Protein AF-A0A369QL52-F1 (afdb_monomer)

Mean predicted aligned error: 12.03 Å

pLDDT: mean 73.1, std 13.41, range [41.16, 91.06]

Organism: NCBI:txid2072847

Nearest PDB structures (foldseek):
  1c0v-assembly1_A  TM=3.767E-01  e=8.462E+00  Escherichia coli
  1a91-assembly1_A  TM=3.213E-01  e=9.593E+00  Escherichia coli

Solvent-accessible surface area (backbone atoms only — not comparable to full-atom values): 5652 Å² total; per-residue (Å²): 143,66,72,66,64,56,59,54,54,56,49,61,75,69,66,67,49,76,64,68,70,45,48,67,56,53,55,52,21,42,52,51,4,46,53,49,8,50,50,52,38,51,51,51,52,52,52,49,54,54,48,35,72,76,36,62,72,54,54,77,70,62,48,69,68,60,50,53,53,49,40,53,49,42,30,51,48,27,28,51,50,25,40,51,51,44,51,53,49,52,56,50,52,67,68,57,67,78,69,82,83,106

Radius of gyration: 21.82 Å; Cα contacts (8 Å, |Δi|>4): 45; chains: 1; bounding box: 42×23×66 Å

Structure (mmCIF, N/CA/C/O backbone):
data_AF-A0A369QL52-F1
#
_entry.id   AF-A0A369QL52-F1
#
loop_
_atom_site.group_PDB
_atom_site.id
_atom_site.type_symbol
_atom_site.label_atom_id
_atom_site.label_alt_id
_atom_site.label_comp_id
_atom_site.label_asym_id
_atom_site.label_entity_id
_atom_site.lab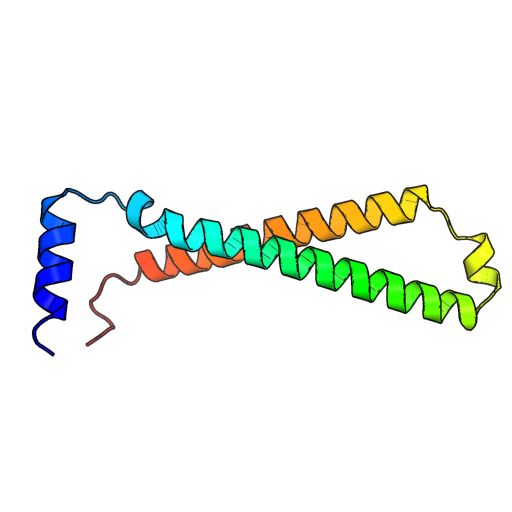el_seq_id
_atom_site.pdbx_PDB_ins_code
_atom_site.Cartn_x
_atom_site.Cartn_y
_atom_site.Cartn_z
_atom_site.occupancy
_atom_site.B_iso_or_equiv
_atom_site.auth_seq_id
_atom_site.auth_comp_id
_atom_site.auth_asym_id
_atom_site.auth_atom_id
_atom_site.pdbx_PDB_model_num
ATOM 1 N N . MET A 1 1 ? 0.438 -4.899 39.969 1.00 54.06 1 MET A N 1
ATOM 2 C CA . MET A 1 1 ? -0.741 -5.432 39.245 1.00 54.06 1 MET A CA 1
ATOM 3 C C . MET A 1 1 ? -2.070 -5.113 39.956 1.00 54.06 1 MET A C 1
ATOM 5 O O . MET A 1 1 ? -2.863 -6.002 40.220 1.00 54.06 1 MET A O 1
ATOM 9 N N . PHE A 1 2 ? -2.344 -3.837 40.245 1.00 48.28 2 PHE A N 1
ATOM 10 C CA . PHE A 1 2 ? -3.649 -3.365 40.761 1.00 48.28 2 PHE A CA 1
ATOM 11 C C . PHE A 1 2 ? -4.198 -2.185 39.936 1.00 48.28 2 PHE A C 1
ATOM 13 O O . PHE A 1 2 ? -5.406 -2.030 39.797 1.00 48.28 2 PHE A O 1
ATOM 20 N N . SER A 1 3 ? -3.312 -1.419 39.289 1.00 50.50 3 SER A N 1
ATOM 21 C CA . SER A 1 3 ? -3.652 -0.239 38.478 1.00 50.50 3 SER A CA 1
ATOM 22 C C . SER A 1 3 ? -4.414 -0.555 37.173 1.00 50.50 3 SER A C 1
ATOM 24 O O . SER A 1 3 ? -5.198 0.251 36.683 1.00 50.50 3 SER A O 1
ATOM 26 N N . GLN A 1 4 ? -4.273 -1.771 36.633 1.00 55.06 4 GLN A N 1
ATOM 27 C CA . GLN A 1 4 ? -4.916 -2.168 35.369 1.00 55.06 4 GLN A CA 1
ATOM 28 C C . GLN A 1 4 ? -6.431 -2.406 35.505 1.00 55.06 4 GLN A C 1
ATOM 30 O O . GLN A 1 4 ? -7.172 -2.204 34.548 1.00 55.06 4 GLN A O 1
ATOM 35 N N . ARG A 1 5 ? -6.921 -2.767 36.701 1.00 63.31 5 ARG A N 1
ATOM 36 C CA . ARG A 1 5 ? -8.356 -3.010 36.942 1.00 63.31 5 ARG A CA 1
ATOM 37 C C . ARG A 1 5 ? -9.178 -1.716 36.919 1.00 63.31 5 ARG A C 1
ATOM 39 O O . ARG A 1 5 ? -10.351 -1.740 36.558 1.00 63.31 5 ARG A O 1
ATOM 46 N N . PHE A 1 6 ? -8.560 -0.586 37.267 1.00 58.03 6 PHE A N 1
ATOM 47 C CA . PHE A 1 6 ? -9.237 0.710 37.342 1.00 58.03 6 PHE A CA 1
ATOM 48 C C . PHE A 1 6 ? -9.440 1.344 35.959 1.00 58.03 6 PHE A C 1
ATOM 50 O O . PHE A 1 6 ? -10.501 1.897 35.682 1.00 58.03 6 PHE A O 1
ATOM 57 N N . LEU A 1 7 ? -8.458 1.189 35.063 1.00 58.91 7 LEU A N 1
ATOM 58 C CA . LEU A 1 7 ? -8.532 1.681 33.683 1.00 58.91 7 LEU A CA 1
ATOM 59 C C . LEU A 1 7 ? -9.621 0.957 32.871 1.00 58.91 7 LEU A C 1
ATOM 61 O O . LEU A 1 7 ? -10.324 1.566 32.073 1.00 58.91 7 LEU A O 1
ATOM 65 N N . ILE A 1 8 ? -9.790 -0.346 33.109 1.00 58.69 8 ILE A N 1
ATOM 66 C CA . ILE A 1 8 ? -10.798 -1.168 32.427 1.00 58.69 8 ILE A CA 1
ATOM 67 C C . ILE A 1 8 ? -12.213 -0.800 32.905 1.00 58.69 8 ILE A C 1
ATOM 69 O O . ILE A 1 8 ? -13.116 -0.640 32.084 1.00 58.69 8 ILE A O 1
ATOM 73 N N . ARG A 1 9 ? -12.406 -0.581 34.216 1.00 53.66 9 ARG A N 1
ATOM 74 C CA . ARG A 1 9 ? -13.698 -0.135 34.771 1.00 53.66 9 ARG A CA 1
ATOM 75 C C . ARG A 1 9 ? -14.080 1.279 34.330 1.00 53.66 9 ARG A C 1
ATOM 77 O O . ARG A 1 9 ? -15.259 1.517 34.081 1.00 53.66 9 ARG A O 1
ATOM 84 N N . SER A 1 10 ? -13.120 2.203 34.201 1.00 63.22 10 SER A N 1
ATOM 85 C CA . SER A 1 10 ? -13.424 3.549 33.700 1.00 63.22 10 SER A CA 1
ATOM 86 C C . SER A 1 10 ? -13.855 3.514 32.235 1.00 63.22 10 SER A C 1
ATOM 88 O O . SER A 1 10 ? -14.829 4.167 31.890 1.00 63.22 10 SER A O 1
ATOM 90 N N . MET A 1 11 ? -13.224 2.689 31.393 1.00 56.25 11 MET A N 1
ATOM 91 C CA . MET A 1 11 ? -13.606 2.555 29.981 1.00 56.25 11 MET A CA 1
ATOM 92 C C . MET A 1 11 ? -14.987 1.907 29.780 1.00 56.25 11 MET A C 1
ATOM 94 O O . MET A 1 11 ? -15.694 2.260 28.836 1.00 56.25 11 MET A O 1
ATOM 98 N N . GLN A 1 12 ? -15.410 1.008 30.675 1.00 53.28 12 GLN A N 1
ATOM 99 C CA . GLN A 1 12 ? -16.739 0.383 30.627 1.00 53.28 12 GLN A CA 1
ATOM 100 C C . GLN A 1 12 ? -17.879 1.332 31.045 1.00 53.28 12 GLN A C 1
ATOM 102 O O . GLN A 1 12 ? -18.984 1.211 30.523 1.00 53.28 12 GLN A O 1
ATOM 107 N N . LEU A 1 13 ? -17.616 2.310 31.922 1.00 55.59 13 LEU A N 1
ATOM 108 C CA . LEU A 1 13 ? -18.607 3.299 32.378 1.00 55.59 13 LEU A CA 1
ATOM 109 C C . LEU A 1 13 ? -18.962 4.363 31.322 1.00 55.59 13 LEU A C 1
ATOM 111 O O . LEU A 1 13 ? -19.990 5.019 31.452 1.00 55.59 13 LEU A O 1
ATOM 115 N N . VAL A 1 14 ? -18.152 4.518 30.266 1.00 53.94 14 VAL A N 1
ATOM 116 C CA . VAL A 1 14 ? -18.391 5.501 29.184 1.00 53.94 14 VAL A CA 1
ATOM 117 C C . VAL A 1 14 ? -19.130 4.884 27.983 1.00 53.94 14 VAL A C 1
ATOM 119 O O . VAL A 1 14 ? -19.339 5.552 26.975 1.00 53.94 14 VAL A O 1
ATOM 122 N N . GLY A 1 15 ? -19.534 3.607 28.049 1.00 56.84 15 GLY A N 1
ATOM 123 C CA . GLY A 1 15 ? -20.279 2.961 26.960 1.00 56.84 15 GLY A CA 1
ATOM 124 C C . GLY A 1 15 ? -19.471 2.833 25.662 1.00 56.84 15 GLY A C 1
ATOM 125 O O . GLY A 1 15 ? -20.008 3.026 24.570 1.00 56.84 15 GLY A O 1
ATOM 126 N N . ALA A 1 16 ? -18.167 2.547 25.765 1.00 58.53 16 ALA A N 1
ATOM 127 C CA . ALA A 1 16 ? -17.290 2.422 24.605 1.00 58.53 16 ALA A CA 1
ATOM 128 C C . ALA A 1 16 ? -17.772 1.295 23.671 1.00 58.53 16 ALA A C 1
ATOM 130 O O . ALA A 1 16 ? -17.630 0.105 23.955 1.00 58.53 16 ALA A O 1
ATOM 131 N N . THR A 1 17 ? -18.356 1.681 22.537 1.00 64.31 17 THR A N 1
ATOM 132 C CA . THR A 1 17 ? -18.819 0.759 21.496 1.00 64.31 17 THR A CA 1
ATOM 133 C C . THR A 1 17 ? -17.645 -0.004 20.884 1.00 64.31 17 THR A C 1
ATOM 135 O O . THR A 1 17 ? -16.517 0.489 20.821 1.00 64.31 17 THR A O 1
ATOM 138 N N . SER A 1 18 ? -17.908 -1.202 20.359 1.00 59.06 18 SER A N 1
ATOM 139 C CA . SER A 1 18 ? -16.913 -2.077 19.719 1.00 59.06 18 SER A CA 1
ATOM 140 C C . SER A 1 18 ? -16.062 -1.351 18.662 1.00 59.06 18 SER A C 1
ATOM 142 O O . SER A 1 18 ? -14.894 -1.676 18.478 1.00 59.06 18 SER A O 1
ATOM 144 N N . GLY A 1 19 ? -16.616 -0.328 18.000 1.00 62.12 19 GLY A N 1
ATOM 145 C CA . GLY A 1 19 ? -15.907 0.514 17.034 1.00 62.12 19 GLY A CA 1
ATOM 146 C C . GLY A 1 19 ? -14.868 1.468 17.642 1.00 62.12 19 GLY A C 1
ATOM 147 O O . GLY A 1 19 ? -13.863 1.751 16.991 1.00 62.12 19 GLY A O 1
ATOM 148 N N . PHE A 1 20 ? -15.043 1.926 18.887 1.00 65.50 20 PHE A N 1
ATOM 149 C CA . PHE A 1 20 ? -14.064 2.779 19.576 1.00 65.50 20 PHE A CA 1
ATOM 150 C C . PHE A 1 20 ? -12.762 2.015 19.869 1.00 65.50 20 PHE A C 1
ATOM 152 O O . PHE A 1 20 ? -11.673 2.572 19.756 1.00 65.50 20 PHE A O 1
ATOM 159 N N . ILE A 1 21 ? -12.874 0.711 20.138 1.00 62.44 21 ILE A N 1
ATOM 160 C CA . ILE A 1 21 ? -11.736 -0.187 20.384 1.00 62.44 21 ILE A CA 1
ATOM 161 C C . ILE A 1 21 ? -11.010 -0.530 19.073 1.00 62.44 21 ILE A C 1
ATOM 163 O O . ILE A 1 21 ? -9.785 -0.610 19.044 1.00 62.44 21 ILE A O 1
ATOM 167 N N . GLN A 1 22 ? -11.742 -0.695 17.967 1.00 65.44 22 GLN A N 1
ATOM 168 C CA . GLN A 1 22 ? -11.170 -1.112 16.678 1.00 65.44 22 GLN A CA 1
ATOM 169 C C . GLN A 1 22 ? -10.481 0.026 15.907 1.00 65.44 22 GLN A C 1
ATOM 171 O O . GLN A 1 22 ? -9.530 -0.225 15.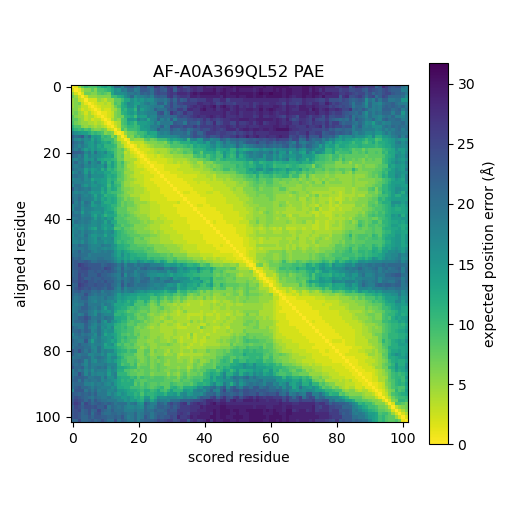165 1.00 65.44 22 GLN A O 1
ATOM 176 N N . ARG A 1 23 ? -10.917 1.281 16.091 1.00 70.38 23 ARG A N 1
ATOM 177 C CA . ARG A 1 23 ? -10.359 2.470 15.414 1.00 70.38 23 ARG A CA 1
ATOM 178 C C . ARG A 1 23 ? -8.827 2.603 15.486 1.00 70.38 23 ARG A C 1
ATOM 180 O O . ARG A 1 23 ? -8.217 2.747 14.426 1.00 70.38 23 ARG A O 1
ATOM 187 N N . PRO A 1 24 ? -8.166 2.534 16.661 1.00 73.94 24 PRO A N 1
ATOM 188 C CA . PRO A 1 24 ? -6.710 2.682 16.731 1.00 73.94 24 PRO A CA 1
ATOM 189 C C . PRO A 1 24 ? -5.955 1.549 16.021 1.00 73.94 24 PRO A C 1
ATOM 191 O O . PRO A 1 24 ? -4.897 1.790 15.442 1.00 73.94 24 PRO A O 1
ATOM 194 N N . PHE A 1 25 ? -6.499 0.328 16.013 1.00 71.31 25 PHE A N 1
ATOM 195 C CA . PHE A 1 25 ? -5.898 -0.800 15.296 1.00 71.31 25 PHE A CA 1
ATOM 196 C C . PHE A 1 25 ? -6.038 -0.655 13.782 1.00 71.31 25 PHE A C 1
ATOM 198 O O . PHE A 1 25 ? -5.087 -0.915 13.048 1.00 71.31 25 PHE A O 1
ATOM 205 N N . MET A 1 26 ? -7.194 -0.187 13.314 1.00 71.50 26 MET A N 1
ATOM 206 C CA . MET A 1 26 ? -7.453 -0.003 11.889 1.00 71.50 26 MET A CA 1
ATOM 207 C C . MET A 1 26 ? -6.581 1.109 11.286 1.00 71.50 26 MET A C 1
ATOM 209 O O . MET A 1 26 ? -6.064 0.949 10.184 1.00 71.50 26 MET A O 1
ATOM 213 N N . ASN A 1 27 ? -6.305 2.182 12.036 1.00 75.38 27 ASN A N 1
ATOM 214 C CA . ASN A 1 27 ? -5.353 3.214 11.605 1.00 75.38 27 ASN A CA 1
ATOM 215 C C . ASN A 1 27 ? -3.919 2.674 11.477 1.00 75.38 27 ASN A C 1
ATOM 217 O O . ASN A 1 27 ? -3.228 2.981 10.506 1.00 75.38 27 ASN A O 1
ATOM 221 N N . ARG A 1 28 ? -3.470 1.835 12.422 1.00 76.50 28 ARG A N 1
ATOM 222 C CA . ARG A 1 28 ? -2.147 1.186 12.342 1.00 76.50 28 ARG A CA 1
ATOM 223 C C . ARG A 1 28 ? -2.045 0.257 11.131 1.00 76.50 28 ARG A C 1
ATOM 225 O O . ARG A 1 28 ? -1.019 0.254 10.461 1.00 76.50 28 ARG A O 1
ATOM 232 N N . ALA A 1 29 ? -3.116 -0.472 10.829 1.00 75.81 29 ALA A N 1
ATOM 233 C CA . ALA A 1 29 ? -3.200 -1.362 9.674 1.00 75.81 29 ALA A CA 1
ATOM 234 C C . ALA A 1 29 ? -3.020 -0.636 8.340 1.00 75.81 29 ALA A C 1
ATOM 236 O O . ALA A 1 29 ? -2.291 -1.102 7.470 1.00 75.81 29 ALA A O 1
ATOM 237 N N . ILE A 1 30 ? -3.673 0.520 8.189 1.00 76.75 30 ILE A N 1
ATOM 238 C CA . ILE A 1 30 ? -3.581 1.339 6.977 1.00 76.75 30 ILE A CA 1
ATOM 239 C C . ILE A 1 30 ? -2.142 1.823 6.769 1.00 76.75 30 ILE A C 1
ATOM 241 O O . ILE A 1 30 ? -1.614 1.711 5.666 1.00 76.75 30 ILE A O 1
ATOM 245 N N . ILE A 1 31 ? -1.485 2.298 7.832 1.00 81.00 31 ILE A N 1
ATOM 246 C CA . ILE A 1 31 ? -0.082 2.735 7.772 1.00 81.00 31 ILE A CA 1
ATOM 247 C C . ILE A 1 31 ? 0.832 1.559 7.403 1.00 81.00 31 ILE A C 1
ATOM 249 O O . ILE A 1 31 ? 1.694 1.703 6.540 1.00 81.00 31 ILE A O 1
ATOM 253 N N . GLN A 1 32 ? 0.625 0.382 8.001 1.00 81.81 32 GLN A N 1
ATOM 254 C CA . GLN A 1 32 ? 1.388 -0.820 7.650 1.00 81.81 32 GLN A CA 1
ATOM 255 C C . GLN A 1 32 ? 1.167 -1.249 6.193 1.00 81.81 32 GLN A C 1
ATOM 257 O O . GLN A 1 32 ? 2.131 -1.613 5.527 1.00 81.81 32 GLN A O 1
ATOM 262 N N . GLY A 1 33 ? -0.068 -1.169 5.689 1.00 81.56 33 GLY A N 1
ATOM 263 C CA . GLY A 1 33 ? -0.405 -1.454 4.291 1.00 81.56 33 GLY A CA 1
ATOM 264 C C . GLY A 1 33 ? 0.228 -0.471 3.300 1.00 81.56 33 GLY A C 1
ATOM 265 O O . GLY A 1 33 ? 0.684 -0.874 2.233 1.00 81.56 33 GLY A O 1
ATOM 266 N N . LEU A 1 34 ? 0.319 0.811 3.665 1.00 83.19 34 LEU A N 1
ATOM 267 C CA . LEU A 1 34 ? 1.047 1.809 2.876 1.00 83.19 34 LEU A CA 1
ATOM 268 C C . LEU A 1 34 ? 2.549 1.510 2.838 1.00 83.19 34 LEU A C 1
ATOM 270 O O . LEU A 1 34 ? 3.147 1.508 1.764 1.00 83.19 34 LEU A O 1
ATOM 274 N N . ILE A 1 35 ? 3.156 1.221 3.993 1.00 87.31 35 ILE A N 1
ATOM 275 C CA . ILE A 1 35 ? 4.589 0.906 4.085 1.00 87.31 35 ILE A CA 1
ATOM 276 C C . ILE A 1 35 ? 4.918 -0.363 3.292 1.00 87.31 35 ILE A C 1
ATOM 278 O O . ILE A 1 35 ? 5.904 -0.378 2.558 1.00 87.31 35 ILE A O 1
ATOM 282 N N . SER A 1 36 ? 4.096 -1.412 3.393 1.00 83.69 36 SER A N 1
ATOM 283 C CA . SER A 1 36 ? 4.311 -2.655 2.645 1.00 83.69 36 SER A CA 1
ATOM 284 C C . SER A 1 36 ? 4.155 -2.457 1.135 1.00 83.69 36 SER A C 1
ATOM 286 O O . SER A 1 36 ? 4.978 -2.963 0.375 1.00 83.69 36 SER A O 1
ATOM 288 N N . GLY A 1 37 ? 3.163 -1.675 0.696 1.00 85.06 37 GLY A N 1
ATOM 289 C CA . GLY A 1 37 ? 2.970 -1.321 -0.712 1.00 85.06 37 GLY A CA 1
ATOM 290 C C . GLY A 1 37 ? 4.144 -0.527 -1.297 1.00 85.06 37 GLY A C 1
ATOM 291 O O . GLY A 1 37 ? 4.597 -0.817 -2.408 1.00 85.06 37 GLY A O 1
ATOM 292 N N . LEU A 1 38 ? 4.684 0.429 -0.533 1.00 88.69 38 LEU A N 1
ATOM 293 C CA . LEU A 1 38 ? 5.885 1.180 -0.915 1.00 88.69 38 LEU A CA 1
ATOM 294 C C . LEU A 1 38 ? 7.122 0.275 -0.996 1.00 88.69 38 LEU A C 1
ATOM 296 O O . LEU A 1 38 ? 7.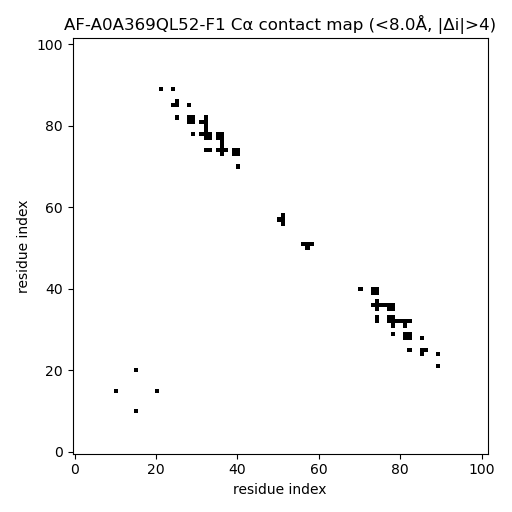859 0.345 -1.978 1.00 88.69 38 LEU A O 1
ATOM 300 N N . LEU A 1 39 ? 7.322 -0.608 -0.012 1.00 89.88 39 LEU A N 1
ATOM 301 C CA . LEU A 1 39 ? 8.426 -1.575 -0.006 1.00 89.88 39 LEU A CA 1
ATOM 302 C C . LEU A 1 39 ? 8.372 -2.519 -1.212 1.00 89.88 39 LEU A C 1
ATOM 304 O O . LEU A 1 39 ? 9.379 -2.699 -1.893 1.00 89.88 39 LEU A O 1
ATOM 308 N N . ALA A 1 40 ? 7.197 -3.082 -1.503 1.00 87.19 40 ALA A N 1
ATOM 309 C CA . ALA A 1 40 ? 6.998 -3.970 -2.645 1.00 87.19 40 ALA A CA 1
ATOM 310 C C . ALA A 1 40 ? 7.272 -3.255 -3.978 1.00 87.19 40 ALA A C 1
ATOM 312 O O . ALA A 1 40 ? 7.967 -3.795 -4.838 1.00 87.19 40 ALA A O 1
ATOM 313 N N . SER A 1 41 ? 6.781 -2.021 -4.126 1.00 86.81 41 SER A N 1
ATOM 314 C CA . SER A 1 41 ? 7.016 -1.207 -5.326 1.00 86.81 41 SER A CA 1
ATOM 315 C C . SER A 1 41 ? 8.500 -0.877 -5.502 1.00 86.81 41 SER A C 1
ATOM 317 O O . SER A 1 41 ? 9.035 -1.016 -6.600 1.00 86.81 41 SER A O 1
ATOM 319 N N . GLY A 1 42 ? 9.193 -0.506 -4.420 1.00 89.50 42 GLY A N 1
ATOM 320 C CA . GLY A 1 42 ? 10.634 -0.248 -4.440 1.00 89.50 42 GLY A CA 1
ATOM 321 C C . GLY A 1 42 ? 11.453 -1.488 -4.809 1.00 89.50 42 GLY A C 1
ATOM 322 O O . GLY A 1 42 ? 12.341 -1.408 -5.656 1.00 89.50 42 GLY A O 1
ATOM 323 N N . MET A 1 43 ? 11.120 -2.650 -4.237 1.00 89.88 43 MET A N 1
ATOM 324 C CA . MET A 1 43 ? 11.761 -3.922 -4.589 1.00 89.88 43 MET A CA 1
ATOM 325 C C . MET A 1 43 ? 11.552 -4.287 -6.061 1.00 89.88 43 MET A C 1
ATOM 327 O O . MET A 1 43 ? 12.501 -4.698 -6.726 1.00 89.88 43 MET A O 1
ATOM 331 N N . LEU A 1 44 ? 10.338 -4.108 -6.585 1.00 87.88 44 LEU A N 1
ATOM 332 C CA . LEU A 1 44 ? 10.027 -4.382 -7.986 1.00 87.88 44 LEU A CA 1
ATOM 333 C C . LEU A 1 44 ? 10.817 -3.470 -8.936 1.00 87.88 44 LEU A C 1
ATOM 335 O O . LEU A 1 44 ? 11.391 -3.958 -9.907 1.00 87.88 44 LEU A O 1
ATOM 339 N N . LEU A 1 45 ? 10.902 -2.169 -8.643 1.00 87.06 45 LEU A N 1
ATOM 340 C CA . LEU A 1 45 ? 11.720 -1.235 -9.425 1.00 87.06 45 LEU A CA 1
ATOM 341 C C . LEU A 1 45 ? 13.209 -1.603 -9.378 1.00 87.06 45 LEU A C 1
ATOM 343 O O . LEU A 1 45 ? 13.883 -1.559 -10.408 1.00 87.06 45 LEU A O 1
ATOM 347 N N . GLY A 1 46 ? 13.717 -2.013 -8.212 1.00 89.06 46 GLY A N 1
ATOM 348 C CA . GLY A 1 46 ? 15.091 -2.496 -8.066 1.00 89.06 46 GLY A CA 1
ATOM 349 C C . GLY A 1 46 ? 15.366 -3.744 -8.911 1.00 89.06 46 GLY A C 1
ATOM 350 O O . GLY A 1 46 ? 16.347 -3.785 -9.651 1.00 89.06 46 GLY A O 1
ATOM 351 N N . LEU A 1 47 ? 14.461 -4.726 -8.866 1.00 88.44 47 LEU A N 1
ATOM 352 C CA . LEU A 1 47 ? 14.530 -5.941 -9.684 1.00 88.44 47 LEU A CA 1
ATOM 353 C C . LEU A 1 47 ? 14.472 -5.640 -11.182 1.00 88.44 47 LEU A C 1
ATOM 355 O O . LEU A 1 47 ? 15.255 -6.200 -11.942 1.00 88.44 47 LEU A O 1
ATOM 359 N N . LEU A 1 48 ? 13.582 -4.742 -11.609 1.00 85.19 48 LEU A N 1
ATOM 360 C CA . LEU A 1 48 ? 13.479 -4.330 -13.009 1.00 85.19 48 LEU A CA 1
ATOM 361 C C . LEU A 1 48 ? 14.749 -3.629 -13.486 1.00 85.19 48 LEU A C 1
ATOM 363 O O . LEU A 1 48 ? 15.243 -3.936 -14.563 1.00 85.19 48 LEU A O 1
ATOM 367 N N . THR A 1 49 ? 15.311 -2.735 -12.672 1.00 84.69 49 THR A N 1
ATOM 368 C CA . THR A 1 49 ? 16.566 -2.044 -13.004 1.00 84.69 49 THR A CA 1
ATOM 369 C C . THR A 1 49 ? 17.713 -3.042 -13.163 1.00 84.69 49 THR A C 1
ATOM 371 O O . THR A 1 49 ? 18.480 -2.956 -14.120 1.00 84.69 49 THR A O 1
ATOM 374 N N . TYR A 1 50 ? 17.794 -4.035 -12.273 1.00 87.88 50 TYR A N 1
ATOM 375 C CA . TYR A 1 50 ? 1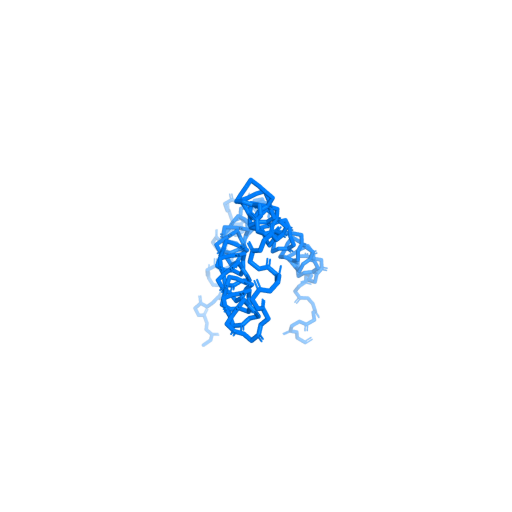8.766 -5.122 -12.383 1.00 87.88 50 TYR A CA 1
ATOM 376 C C . TYR A 1 50 ? 18.535 -5.990 -13.633 1.00 87.88 50 TYR A C 1
ATOM 378 O O . TYR A 1 50 ? 19.484 -6.328 -14.340 1.00 87.88 50 TYR A O 1
ATOM 386 N N . ALA A 1 51 ? 17.278 -6.308 -13.952 1.00 85.19 51 ALA A N 1
ATOM 387 C CA . ALA A 1 51 ? 16.919 -7.082 -15.137 1.00 85.19 51 ALA A CA 1
ATOM 388 C C . ALA A 1 51 ? 17.266 -6.348 -16.444 1.00 85.19 51 ALA A C 1
ATOM 390 O O . ALA A 1 51 ? 17.813 -6.967 -17.355 1.00 85.19 51 ALA A O 1
ATOM 391 N N . TYR A 1 52 ? 17.015 -5.036 -16.523 1.00 83.38 52 TYR A N 1
ATOM 392 C CA . TYR A 1 52 ? 17.395 -4.214 -17.676 1.00 83.38 52 TYR A CA 1
ATOM 393 C C . TYR A 1 52 ? 18.910 -4.136 -17.861 1.00 83.38 52 TYR A C 1
ATOM 395 O O . TYR A 1 52 ? 19.375 -4.125 -18.995 1.00 83.38 52 TYR A O 1
ATOM 403 N N . TYR A 1 53 ? 19.679 -4.121 -16.767 1.00 81.94 53 TYR A N 1
ATOM 404 C CA . TYR A 1 53 ? 21.139 -4.131 -16.846 1.00 81.94 53 TYR A CA 1
ATOM 405 C C . TYR A 1 53 ? 21.676 -5.435 -17.453 1.00 81.94 53 TYR A C 1
ATOM 407 O O . TYR A 1 53 ? 22.601 -5.397 -18.260 1.00 81.94 53 TYR A O 1
ATOM 415 N N . GLN A 1 54 ? 21.082 -6.585 -17.106 1.00 84.12 54 GLN A N 1
ATOM 416 C CA . GLN A 1 54 ? 21.505 -7.869 -17.673 1.00 84.12 54 GLN A CA 1
ATOM 417 C C . GLN A 1 54 ? 20.969 -8.146 -19.075 1.00 84.12 54 GLN A C 1
ATOM 419 O O . GLN A 1 54 ? 21.637 -8.829 -19.850 1.00 84.12 54 GLN A O 1
ATOM 424 N N . ILE A 1 55 ? 19.766 -7.671 -19.398 1.00 81.94 55 ILE A N 1
ATOM 425 C CA . ILE A 1 55 ? 19.099 -7.972 -20.663 1.00 81.94 55 ILE A CA 1
ATOM 426 C C . ILE A 1 55 ? 18.639 -6.659 -21.295 1.00 81.94 55 ILE A C 1
ATOM 428 O O . ILE A 1 55 ? 17.527 -6.185 -21.060 1.00 81.94 55 ILE A O 1
ATOM 432 N N . ASN A 1 56 ? 19.492 -6.092 -22.148 1.00 72.88 56 ASN A N 1
ATOM 433 C CA . ASN A 1 56 ? 19.209 -4.840 -22.855 1.00 72.88 56 ASN A CA 1
ATOM 434 C C . ASN A 1 56 ? 17.934 -4.910 -23.722 1.00 72.88 56 ASN A C 1
ATOM 436 O O . ASN A 1 56 ? 17.271 -3.896 -23.916 1.00 72.88 56 ASN A O 1
ATOM 440 N N . GLU A 1 57 ? 17.537 -6.094 -24.200 1.00 72.94 57 GLU A N 1
ATOM 441 C CA . GLU A 1 57 ? 16.292 -6.280 -24.965 1.00 72.94 57 GLU A CA 1
ATOM 442 C C . GLU A 1 57 ? 15.029 -5.995 -24.135 1.00 72.94 57 GLU A C 1
ATOM 444 O O . GLU A 1 57 ? 14.031 -5.521 -24.678 1.00 72.94 57 GLU A O 1
ATOM 449 N N . LEU A 1 58 ? 15.068 -6.194 -22.809 1.00 70.38 58 LEU A N 1
ATOM 450 C CA . LEU A 1 58 ? 13.940 -5.846 -21.938 1.00 70.38 58 LEU A CA 1
ATOM 451 C C . LEU A 1 58 ? 13.715 -4.330 -21.881 1.00 70.38 58 LEU A C 1
ATOM 453 O O . LEU A 1 58 ? 12.586 -3.895 -21.661 1.00 70.38 58 LEU A O 1
ATOM 457 N N . TYR A 1 59 ? 14.755 -3.523 -22.112 1.00 69.00 59 TYR A N 1
ATOM 458 C CA . TYR A 1 59 ? 14.634 -2.066 -22.125 1.00 69.00 59 TYR A CA 1
ATOM 459 C C . TYR A 1 59 ? 13.728 -1.577 -23.264 1.00 69.00 59 TYR A C 1
ATOM 461 O O . TYR A 1 59 ? 13.018 -0.589 -23.103 1.00 69.00 59 TYR A O 1
ATOM 469 N N . LEU A 1 60 ? 13.683 -2.296 -24.391 1.00 68.50 60 LEU A N 1
ATOM 470 C CA . LEU A 1 60 ? 12.793 -1.983 -25.517 1.00 68.50 60 LEU A CA 1
ATOM 471 C C . LEU A 1 60 ? 11.323 -2.315 -25.217 1.00 68.50 60 LEU A C 1
ATOM 473 O O . LEU A 1 60 ? 10.426 -1.712 -25.798 1.00 68.50 60 LEU A O 1
ATOM 477 N N . LEU A 1 61 ? 11.070 -3.248 -24.293 1.00 71.88 61 LEU A N 1
ATOM 478 C CA . LEU A 1 61 ? 9.730 -3.567 -23.788 1.00 71.88 61 LEU A CA 1
ATOM 479 C C . LEU A 1 61 ? 9.284 -2.639 -22.646 1.00 71.88 61 LEU A C 1
ATOM 481 O O . LEU A 1 61 ? 8.155 -2.770 -22.158 1.00 71.88 61 LEU A O 1
ATOM 485 N N . ARG A 1 62 ? 10.151 -1.721 -22.200 1.00 73.19 62 ARG A N 1
ATOM 486 C CA . ARG A 1 62 ? 9.858 -0.798 -21.107 1.00 73.19 62 ARG A CA 1
ATOM 487 C C . ARG A 1 62 ? 8.749 0.164 -21.520 1.00 73.19 62 ARG A C 1
ATOM 489 O O . ARG A 1 62 ? 8.936 1.053 -22.343 1.00 73.19 62 ARG A O 1
ATOM 496 N N . ASP A 1 63 ? 7.604 0.007 -20.876 1.00 82.00 63 ASP A N 1
ATOM 497 C CA . ASP A 1 63 ? 6.460 0.900 -21.008 1.00 82.00 63 ASP A CA 1
ATOM 498 C C . ASP A 1 63 ? 6.215 1.577 -19.656 1.00 82.00 63 ASP A C 1
ATOM 500 O O . ASP A 1 63 ? 5.728 0.954 -18.707 1.00 82.00 63 ASP A O 1
ATOM 504 N N . GLU A 1 64 ? 6.586 2.856 -19.556 1.00 81.31 64 GLU A N 1
ATOM 505 C CA . GLU A 1 64 ? 6.441 3.651 -18.327 1.00 81.31 64 GLU A CA 1
ATOM 506 C C . GLU A 1 64 ? 4.991 3.700 -17.845 1.00 81.31 64 GLU A C 1
ATOM 508 O O . GLU A 1 64 ? 4.732 3.693 -16.641 1.00 81.31 64 GLU A O 1
ATOM 513 N N . THR A 1 65 ? 4.032 3.688 -18.775 1.00 87.44 65 THR A N 1
ATOM 514 C CA . THR A 1 65 ? 2.606 3.709 -18.444 1.00 87.44 65 THR A CA 1
ATOM 515 C C . THR A 1 65 ? 2.231 2.438 -17.694 1.00 87.44 65 THR A C 1
ATOM 517 O O . THR A 1 65 ? 1.595 2.496 -16.640 1.00 87.44 65 THR A O 1
ATOM 520 N N . LYS A 1 66 ? 2.684 1.277 -18.184 1.00 85.31 66 LYS A N 1
ATOM 521 C CA . LYS A 1 66 ? 2.447 -0.012 -17.517 1.00 85.31 66 LYS A CA 1
ATOM 522 C C . LYS A 1 66 ? 3.145 -0.082 -16.166 1.00 85.31 66 LYS A C 1
ATOM 524 O O . LYS A 1 66 ? 2.555 -0.606 -15.226 1.00 85.31 66 LYS A O 1
ATOM 529 N N . LEU A 1 67 ? 4.356 0.465 -16.043 1.00 85.19 67 LEU A N 1
ATOM 530 C CA . LEU A 1 67 ? 5.087 0.491 -14.773 1.00 85.19 67 LEU A CA 1
ATOM 531 C C . LEU A 1 67 ? 4.374 1.328 -13.707 1.00 85.19 67 LEU A C 1
ATOM 533 O O . LEU A 1 67 ? 4.229 0.865 -12.576 1.00 85.19 67 LEU A O 1
ATOM 537 N N . ILE A 1 68 ? 3.877 2.515 -14.063 1.00 85.75 68 ILE A N 1
ATOM 538 C CA . ILE A 1 68 ? 3.120 3.373 -13.140 1.00 85.75 68 ILE A CA 1
ATOM 539 C C . ILE A 1 68 ? 1.814 2.691 -12.719 1.00 85.75 68 ILE A C 1
ATOM 541 O O . ILE A 1 68 ? 1.484 2.678 -11.532 1.00 85.75 68 ILE A O 1
ATOM 545 N N . ILE A 1 69 ? 1.094 2.076 -13.663 1.00 90.25 69 ILE A N 1
ATOM 546 C CA . ILE A 1 69 ? -0.135 1.324 -13.369 1.00 90.25 69 ILE A CA 1
ATOM 547 C C . ILE A 1 69 ? 0.160 0.154 -12.423 1.00 90.25 69 ILE A C 1
ATOM 549 O O . ILE A 1 69 ? -0.559 -0.040 -11.443 1.00 90.25 69 ILE A O 1
ATOM 553 N N . LEU A 1 70 ? 1.227 -0.606 -12.683 1.00 87.31 70 LEU A N 1
ATOM 554 C CA . LEU A 1 70 ? 1.625 -1.748 -11.862 1.00 87.31 70 LEU A CA 1
ATOM 555 C C . LEU A 1 70 ? 2.024 -1.312 -10.444 1.00 87.31 70 LEU A C 1
ATOM 557 O O . LEU A 1 70 ? 1.584 -1.920 -9.471 1.00 87.31 70 LEU A O 1
ATOM 561 N N . ALA A 1 71 ? 2.806 -0.236 -10.317 1.00 84.31 71 ALA A N 1
ATOM 562 C CA . ALA A 1 71 ? 3.189 0.333 -9.028 1.00 84.31 71 ALA A CA 1
ATOM 563 C C . ALA A 1 71 ? 1.961 0.826 -8.244 1.00 84.31 71 ALA A C 1
ATOM 565 O O . ALA A 1 71 ? 1.811 0.515 -7.062 1.00 84.31 71 ALA A O 1
ATOM 566 N N . GLY A 1 72 ? 1.032 1.522 -8.909 1.00 88.00 72 GLY A N 1
ATOM 567 C CA . GLY A 1 72 ? -0.234 1.941 -8.306 1.00 88.00 72 GLY A CA 1
ATOM 568 C C . GLY A 1 72 ? -1.069 0.756 -7.812 1.00 88.00 72 GLY A C 1
ATOM 569 O O . GLY A 1 72 ? -1.561 0.772 -6.683 1.00 88.00 72 GLY A O 1
ATOM 570 N N . LEU A 1 73 ? -1.172 -0.306 -8.618 1.00 91.06 73 LEU A N 1
ATOM 571 C CA . LEU A 1 73 ? -1.850 -1.551 -8.244 1.00 91.06 73 LEU A CA 1
ATOM 572 C C . LEU A 1 73 ? -1.194 -2.235 -7.044 1.00 91.06 73 LEU A C 1
ATOM 574 O O . LEU A 1 73 ? -1.906 -2.692 -6.155 1.00 91.06 73 LEU A O 1
ATOM 578 N N . LEU A 1 74 ? 0.138 -2.287 -6.983 1.00 87.56 74 LEU A N 1
ATOM 579 C CA . LEU A 1 74 ? 0.864 -2.880 -5.857 1.00 87.56 74 LEU A CA 1
ATOM 580 C C . LEU A 1 74 ? 0.623 -2.122 -4.554 1.00 87.56 74 LEU A C 1
ATOM 582 O O . LEU A 1 74 ? 0.380 -2.748 -3.522 1.00 87.56 74 LEU A O 1
ATOM 586 N N . VAL A 1 75 ? 0.636 -0.789 -4.594 1.00 84.81 75 VAL A N 1
ATOM 587 C CA . VAL A 1 75 ? 0.331 0.036 -3.417 1.00 84.81 75 VAL A CA 1
ATOM 588 C C . VAL A 1 75 ? -1.117 -0.168 -2.972 1.00 84.81 75 VAL A C 1
ATOM 590 O O . VAL A 1 75 ? -1.365 -0.406 -1.788 1.00 84.81 75 VAL A O 1
ATOM 593 N N . LEU A 1 76 ? -2.071 -0.144 -3.908 1.00 88.00 76 LEU A N 1
ATOM 594 C CA . LEU A 1 76 ? -3.484 -0.388 -3.608 1.00 88.00 76 LEU A CA 1
ATOM 595 C C . LEU A 1 76 ? -3.709 -1.786 -3.024 1.00 88.00 76 LEU A C 1
ATOM 597 O O . LEU A 1 76 ? -4.394 -1.924 -2.011 1.00 88.00 76 LEU A O 1
ATOM 601 N N . LEU A 1 77 ? -3.103 -2.820 -3.609 1.00 86.12 77 LEU A N 1
ATOM 602 C CA . LEU A 1 77 ? -3.190 -4.188 -3.103 1.00 86.12 77 LEU A CA 1
ATOM 603 C C . LEU A 1 77 ? -2.545 -4.321 -1.723 1.00 86.12 77 LEU A C 1
ATOM 605 O O . LEU A 1 77 ? -3.147 -4.934 -0.846 1.00 86.12 77 LEU A O 1
ATOM 609 N N . GLY A 1 78 ? -1.379 -3.715 -1.487 1.00 82.38 78 GLY A N 1
ATOM 610 C CA . GLY A 1 78 ? -0.736 -3.692 -0.169 1.00 82.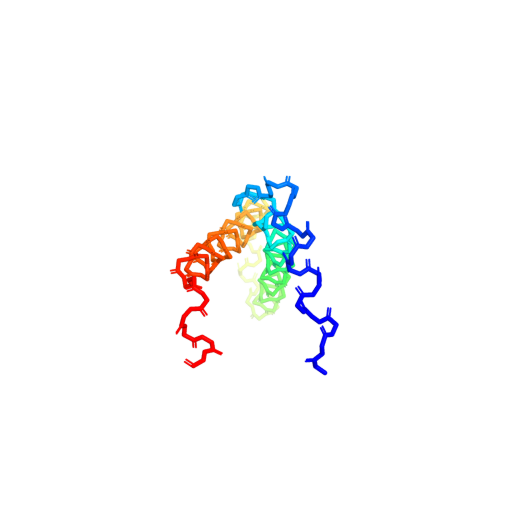38 78 GLY A CA 1
ATOM 611 C C . GLY A 1 78 ? -1.628 -3.056 0.901 1.00 82.38 78 GLY A C 1
ATOM 612 O O . GLY A 1 78 ? -1.785 -3.604 1.995 1.00 82.38 78 GLY A O 1
ATOM 613 N N . MET A 1 79 ? -2.301 -1.958 0.552 1.00 80.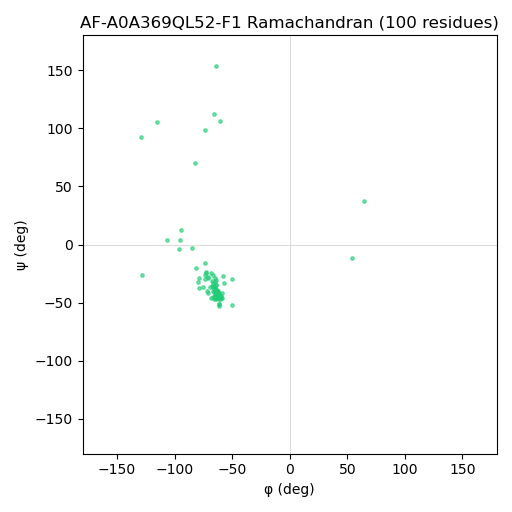56 79 MET A N 1
ATOM 614 C CA . MET A 1 79 ? -3.251 -1.274 1.427 1.00 80.56 79 MET A CA 1
ATOM 615 C C . MET A 1 79 ? -4.501 -2.125 1.702 1.00 80.56 79 MET A C 1
ATOM 617 O O . MET A 1 79 ? -4.898 -2.265 2.860 1.00 80.56 79 MET A O 1
ATOM 621 N N . ILE A 1 80 ? -5.089 -2.749 0.674 1.00 85.25 80 ILE A N 1
ATOM 622 C CA . ILE A 1 80 ? -6.258 -3.636 0.804 1.00 85.25 80 ILE A CA 1
ATOM 623 C C . ILE A 1 80 ? -5.913 -4.873 1.638 1.00 85.25 80 ILE A C 1
ATOM 625 O O . ILE A 1 80 ? -6.656 -5.227 2.552 1.00 85.25 80 ILE A O 1
ATOM 629 N N . ILE A 1 81 ? -4.780 -5.522 1.363 1.00 83.12 81 ILE A N 1
ATOM 630 C CA . ILE A 1 81 ? -4.327 -6.711 2.093 1.00 83.12 81 ILE A CA 1
ATOM 631 C C . ILE A 1 81 ? -4.030 -6.352 3.550 1.00 83.12 81 ILE A C 1
ATOM 633 O O . ILE A 1 81 ? -4.478 -7.068 4.446 1.00 83.12 81 ILE A O 1
ATOM 637 N N . GLY A 1 82 ? -3.340 -5.236 3.810 1.00 79.00 82 GLY A N 1
ATOM 638 C CA . GLY A 1 82 ? -3.089 -4.741 5.166 1.00 79.00 82 GLY A CA 1
ATOM 639 C C . GLY A 1 82 ? -4.387 -4.466 5.929 1.00 79.00 82 GLY A C 1
ATOM 640 O O . GLY A 1 82 ? -4.562 -4.935 7.056 1.00 79.00 82 GLY A O 1
ATOM 641 N N . TYR A 1 83 ? -5.343 -3.798 5.278 1.00 77.75 83 TYR A N 1
ATOM 642 C CA . TYR A 1 83 ? -6.662 -3.524 5.842 1.00 77.75 83 TYR A CA 1
ATOM 643 C C . TYR A 1 83 ? -7.441 -4.809 6.154 1.00 77.75 83 TYR A C 1
ATOM 645 O O . TYR A 1 83 ? -7.899 -4.985 7.282 1.00 77.75 83 TY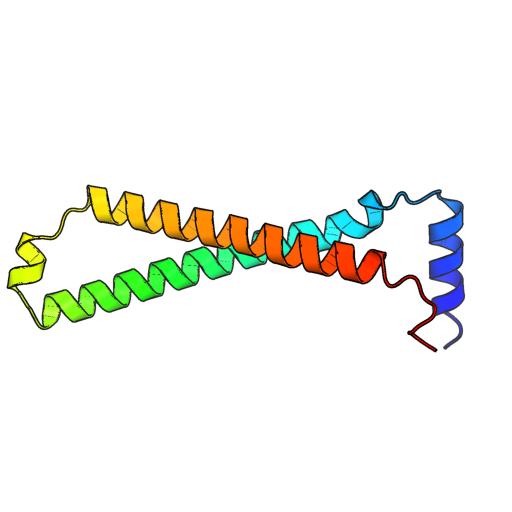R A O 1
ATOM 653 N N . ILE A 1 84 ? -7.556 -5.740 5.200 1.00 80.94 84 ILE A N 1
ATOM 654 C CA . ILE A 1 84 ? -8.281 -7.008 5.384 1.00 80.94 84 ILE A CA 1
ATOM 655 C C . ILE A 1 84 ? -7.604 -7.870 6.452 1.00 80.94 84 ILE A C 1
ATOM 657 O O . ILE A 1 84 ? -8.291 -8.456 7.289 1.00 80.94 84 ILE A O 1
ATOM 661 N N . SER A 1 85 ? -6.272 -7.945 6.447 1.00 75.75 85 SER A N 1
ATOM 662 C CA . SER A 1 85 ? -5.495 -8.725 7.411 1.00 75.75 85 SER A CA 1
ATOM 663 C C . SER A 1 85 ? -5.727 -8.227 8.836 1.00 75.75 85 SER A C 1
ATOM 665 O O . SER A 1 85 ? -6.142 -9.001 9.703 1.00 75.75 85 SER A O 1
ATOM 667 N N . SER A 1 86 ? -5.580 -6.921 9.078 1.00 75.12 86 SER A N 1
ATOM 668 C CA . SER A 1 86 ? -5.859 -6.359 10.400 1.00 75.12 86 SER A CA 1
ATOM 669 C C . SER A 1 86 ? -7.337 -6.383 10.755 1.00 75.12 86 SER A C 1
ATOM 671 O O . SER A 1 86 ? -7.654 -6.658 11.906 1.00 75.12 86 SER A O 1
ATOM 673 N N . TYR A 1 87 ? -8.254 -6.166 9.810 1.00 74.50 87 TYR A N 1
ATOM 674 C CA . TYR A 1 87 ? -9.688 -6.289 10.073 1.00 74.50 87 TYR A CA 1
ATOM 675 C C . TYR A 1 87 ? -10.039 -7.708 10.533 1.00 74.50 87 TYR A C 1
ATOM 677 O O . TYR A 1 87 ? -10.723 -7.888 11.542 1.00 74.50 87 TYR A O 1
ATOM 685 N N . ARG A 1 88 ? -9.520 -8.736 9.850 1.00 76.31 88 ARG A N 1
ATOM 686 C CA . ARG A 1 88 ? -9.710 -10.139 10.244 1.00 76.31 88 ARG A CA 1
ATOM 687 C C . ARG A 1 88 ? -9.051 -10.450 11.583 1.00 76.31 88 ARG A C 1
ATOM 689 O O . ARG A 1 88 ? -9.685 -11.113 12.400 1.00 76.31 88 ARG A O 1
ATOM 696 N N . ALA A 1 89 ? -7.832 -9.969 11.823 1.00 71.56 89 ALA A N 1
ATOM 697 C CA . ALA A 1 89 ? -7.134 -10.157 13.091 1.00 71.56 89 ALA A CA 1
ATOM 698 C C . ALA A 1 89 ? -7.915 -9.513 14.243 1.00 71.56 89 ALA A C 1
ATOM 700 O O . ALA A 1 89 ? -8.273 -10.197 15.192 1.00 71.56 89 ALA A O 1
ATOM 701 N N . VAL A 1 90 ? -8.278 -8.237 14.128 1.00 68.50 90 VAL A N 1
ATOM 702 C CA . VAL A 1 90 ? -9.029 -7.496 15.150 1.00 68.50 90 VAL A CA 1
ATOM 703 C C . VAL A 1 90 ? -10.416 -8.099 15.371 1.00 68.50 90 VAL A C 1
ATOM 705 O O . VAL A 1 90 ? -10.831 -8.255 16.514 1.00 68.50 90 VAL A O 1
ATOM 708 N N . ARG A 1 91 ? -11.127 -8.514 14.314 1.00 68.00 91 ARG A N 1
ATOM 709 C CA . ARG A 1 91 ? -12.418 -9.213 14.440 1.00 68.00 91 ARG A CA 1
ATOM 710 C C . ARG A 1 91 ? -12.274 -10.571 15.131 1.00 68.00 91 ARG A C 1
ATOM 712 O O . ARG A 1 91 ? -13.173 -10.961 15.871 1.00 68.00 91 ARG A O 1
ATOM 719 N N . LYS A 1 92 ? -11.162 -11.280 14.909 1.00 63.97 92 LYS A N 1
ATOM 720 C CA . LYS A 1 92 ? -10.823 -12.519 15.624 1.00 63.97 92 LYS A CA 1
ATOM 721 C C . LYS A 1 92 ? -10.506 -12.231 17.098 1.00 63.97 92 LYS A C 1
ATOM 723 O O . LYS A 1 92 ? -11.082 -12.887 17.953 1.00 63.97 92 LYS A O 1
ATOM 728 N N . TYR A 1 93 ? -9.693 -11.217 17.395 1.00 59.12 93 TYR A N 1
ATOM 729 C CA . TYR A 1 93 ? -9.346 -10.809 18.764 1.00 59.12 93 TYR A CA 1
ATOM 730 C C . TYR A 1 93 ? -10.544 -10.268 19.557 1.00 59.12 93 TYR A C 1
ATOM 732 O O . TYR A 1 93 ? -10.668 -10.555 20.735 1.00 59.12 93 TYR A O 1
ATOM 740 N N . MET A 1 94 ? -11.472 -9.552 18.922 1.00 59.28 94 MET A N 1
ATOM 741 C CA . MET A 1 94 ? -12.714 -9.083 19.557 1.00 59.28 94 MET A CA 1
ATOM 742 C C . MET A 1 94 ? -13.728 -10.211 19.803 1.00 59.28 94 MET A C 1
ATOM 744 O O . MET A 1 94 ? -14.594 -10.069 20.659 1.00 59.28 94 MET A O 1
ATOM 748 N N . ARG A 1 95 ? -13.650 -11.314 19.044 1.00 53.84 95 ARG A N 1
ATOM 749 C CA . ARG A 1 95 ? -14.419 -12.544 19.307 1.00 53.84 95 ARG A CA 1
ATOM 750 C C . ARG A 1 95 ? -13.777 -13.422 20.384 1.00 53.84 95 ARG A C 1
ATOM 752 O O . ARG A 1 95 ? -14.478 -14.228 20.978 1.00 53.84 95 ARG A O 1
ATOM 759 N N . LEU A 1 96 ? -12.485 -13.243 20.644 1.00 50.12 96 LEU A N 1
ATOM 760 C CA . LEU A 1 96 ? -11.776 -13.768 21.809 1.00 50.12 96 LEU A CA 1
ATOM 761 C C . LEU A 1 96 ? -12.024 -12.828 22.995 1.00 50.12 96 LEU A C 1
ATOM 763 O O . LEU A 1 96 ? -11.166 -12.055 23.417 1.00 50.12 96 LEU A O 1
ATOM 767 N N . SER A 1 97 ? -13.256 -12.833 23.492 1.00 46.97 97 SER A N 1
ATOM 768 C CA . SER A 1 97 ? -13.625 -12.085 24.685 1.00 46.97 97 SER A CA 1
ATOM 769 C C . SER A 1 97 ? -13.056 -12.780 25.918 1.00 46.97 97 SER A C 1
ATOM 771 O O . SER A 1 97 ? -13.661 -13.728 26.389 1.00 46.97 97 SER A O 1
ATOM 773 N N . LEU A 1 98 ? -11.918 -12.282 26.412 1.00 54.50 98 LEU A N 1
ATOM 774 C CA . LEU A 1 98 ? -11.466 -12.252 27.819 1.00 54.50 98 LEU A CA 1
ATOM 775 C C . LEU A 1 98 ? -11.401 -13.552 28.661 1.00 54.50 98 LEU A C 1
ATOM 777 O O . LEU 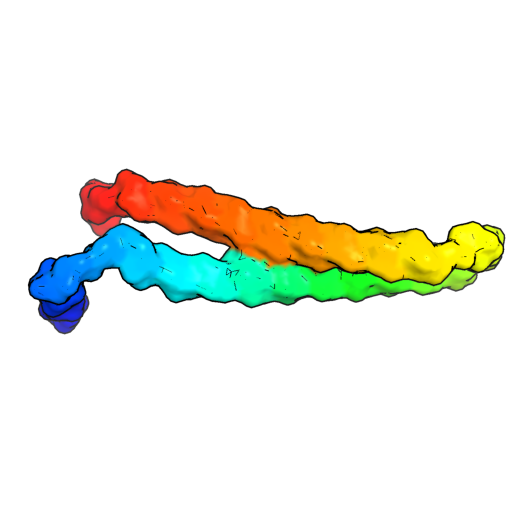A 1 98 ? -10.742 -13.506 29.694 1.00 54.50 98 LEU A O 1
ATOM 781 N N . ASP A 1 99 ? -11.960 -14.682 28.231 1.00 50.72 99 ASP A N 1
ATOM 782 C CA . ASP A 1 99 ? -12.008 -15.947 28.987 1.00 50.72 99 ASP A CA 1
ATOM 783 C C . ASP A 1 99 ? -10.888 -16.938 28.624 1.00 50.72 99 ASP A C 1
ATOM 785 O O . ASP A 1 99 ? -10.760 -17.968 29.268 1.00 50.72 99 ASP A O 1
ATOM 789 N N . GLU A 1 100 ? -10.042 -16.631 27.634 1.00 46.91 100 GLU A N 1
ATOM 790 C CA . GLU A 1 100 ? -8.832 -17.425 27.317 1.00 46.91 100 GLU A CA 1
ATOM 791 C C . GLU A 1 100 ? -7.527 -16.731 27.741 1.00 46.91 100 GLU A C 1
ATOM 793 O O . GLU A 1 100 ? -6.435 -17.221 27.458 1.00 46.91 100 GLU A O 1
ATOM 798 N N . LEU A 1 101 ? -7.614 -15.571 28.408 1.00 46.66 101 LEU A N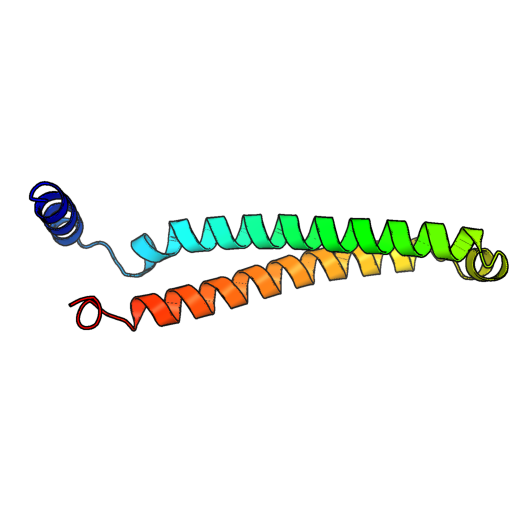 1
ATOM 799 C CA . LEU A 1 101 ? -6.438 -14.931 29.012 1.00 46.66 101 LEU A CA 1
ATOM 800 C C . LEU A 1 101 ? -6.253 -15.304 30.496 1.00 46.66 101 LEU A C 1
ATOM 802 O O . LEU A 1 101 ? -5.438 -14.679 31.178 1.00 46.66 101 LEU A O 1
ATOM 806 N N . TYR A 1 102 ? -6.983 -16.321 30.964 1.00 41.16 102 TYR A N 1
ATOM 807 C CA . TYR A 1 102 ? -6.776 -17.022 32.229 1.00 41.16 102 TYR A CA 1
ATOM 808 C C . TYR A 1 102 ? -6.786 -18.531 32.011 1.00 41.16 102 TYR A C 1
ATOM 810 O O . TYR A 1 102 ? -7.724 -19.015 31.346 1.00 41.16 102 TYR A O 1
#

InterPro domains:
  IPR004513 Cell division protein FtsX [PTHR47755] (1-95)

Foldseek 3Di:
DPVVVVVVVVCVVVVQDLVNVLVVLLVVLQVQLQVQLVVVLVVVVVVLVVVCVVPVVVVVVDDVVVSVVVSVVSSVVSNVCSNVVSVVVSVVVVVVPDPVVD

Sequence (102 aa):
MFSQRFLIRSMQLVGATSGFIQRPFMNRAIIQGLISGLLASGMLLGLLTYAYYQINELYLLRDETKLIILAGLLVLLGMIIGYISSYRAVRKYMRLSLDELY

Secondary structure (DSSP, 8-state):
--HHHHHHHHHHHTT--HHHHHHHHHHHHHHHHHHHHHHHHHHHHHHHHHHHHH-HHHHHT--HHHHHHHHHHHHHHHHHHHHHHHHHHHHHHHHS-SSS--